Protein AF-A0A496B726-F1 (afdb_monomer_lite)

Structure (mmCIF, N/CA/C/O backbone):
data_AF-A0A496B726-F1
#
_entry.id   AF-A0A496B726-F1
#
loop_
_atom_site.group_PDB
_atom_site.id
_atom_site.type_symbol
_atom_site.label_atom_id
_atom_site.label_alt_id
_atom_site.label_comp_id
_atom_site.label_asym_id
_atom_site.label_entity_id
_atom_site.label_seq_id
_atom_site.pdbx_PDB_ins_code
_atom_site.Cartn_x
_atom_site.Cartn_y
_atom_site.Cartn_z
_atom_site.occupancy
_atom_site.B_iso_or_equiv
_atom_site.auth_seq_id
_atom_site.auth_comp_id
_atom_site.auth_asym_id
_atom_site.auth_atom_id
_atom_site.pdbx_PDB_model_num
ATOM 1 N N . MET A 1 1 ? -41.152 -26.252 -18.540 1.00 39.50 1 MET A N 1
ATOM 2 C CA . MET A 1 1 ? -40.803 -25.001 -17.840 1.00 39.50 1 MET A CA 1
ATOM 3 C C . MET A 1 1 ? -39.319 -25.062 -17.548 1.00 39.50 1 MET A C 1
ATOM 5 O O . MET A 1 1 ? -38.924 -25.856 -16.706 1.00 39.50 1 MET A O 1
ATOM 9 N N . SER A 1 2 ? -38.512 -24.316 -18.298 1.00 40.44 2 SER A N 1
ATOM 10 C CA . SER A 1 2 ? -37.073 -24.207 -18.060 1.00 40.44 2 SER A CA 1
ATOM 11 C C . SER A 1 2 ? -36.832 -22.844 -17.434 1.00 40.44 2 SER A C 1
ATOM 13 O O . SER A 1 2 ? -37.126 -21.825 -18.050 1.00 40.44 2 SER A O 1
ATOM 15 N N . ILE A 1 3 ? -36.385 -22.838 -16.185 1.00 49.00 3 ILE A N 1
ATOM 16 C CA . ILE A 1 3 ? -35.916 -21.632 -15.508 1.00 49.00 3 ILE A CA 1
ATOM 17 C C . ILE A 1 3 ? -34.443 -21.510 -15.888 1.00 49.00 3 ILE A C 1
ATOM 19 O O . ILE A 1 3 ? -33.587 -22.166 -15.298 1.00 49.00 3 ILE A O 1
ATOM 23 N N . GLU A 1 4 ? -34.154 -20.751 -16.943 1.00 46.53 4 GLU A N 1
ATOM 24 C CA . GLU A 1 4 ? -32.785 -20.332 -17.228 1.00 46.53 4 GLU A CA 1
ATOM 25 C C . GLU A 1 4 ? -32.390 -19.299 -16.177 1.00 46.53 4 GLU A C 1
ATOM 27 O O . GLU A 1 4 ? -32.883 -18.173 -16.139 1.00 46.53 4 GLU A O 1
ATOM 32 N N . ASN A 1 5 ? -31.520 -19.730 -15.271 1.00 43.56 5 ASN A N 1
ATOM 33 C CA . ASN A 1 5 ? -30.925 -18.890 -14.251 1.00 43.56 5 ASN A CA 1
ATOM 34 C C . ASN A 1 5 ? -29.882 -17.990 -14.933 1.00 43.56 5 ASN A C 1
ATOM 36 O O . ASN A 1 5 ? -28.703 -18.333 -15.026 1.00 43.56 5 ASN A O 1
ATOM 40 N N . SER A 1 6 ? -30.320 -16.845 -15.455 1.00 48.50 6 SER A N 1
ATOM 41 C CA . SER A 1 6 ? -29.441 -15.813 -16.005 1.00 48.50 6 SER A CA 1
ATOM 42 C C . SER A 1 6 ? -28.729 -15.066 -14.874 1.00 48.50 6 SER A C 1
ATOM 44 O O . SER A 1 6 ? -29.044 -13.918 -14.567 1.00 48.50 6 SER A O 1
ATOM 46 N N . PHE A 1 7 ? -27.726 -15.695 -14.260 1.00 47.94 7 PHE A N 1
ATOM 47 C CA . PHE A 1 7 ? -26.665 -14.927 -13.618 1.00 47.94 7 PHE A CA 1
ATOM 48 C C . PHE A 1 7 ? -25.832 -14.292 -14.731 1.00 47.94 7 PHE A C 1
ATOM 50 O O . PHE A 1 7 ? -24.827 -14.842 -15.175 1.00 47.94 7 PHE A O 1
ATOM 57 N N . SER A 1 8 ? -26.282 -13.129 -15.206 1.00 44.31 8 SER A N 1
ATOM 58 C CA . SER A 1 8 ? -25.433 -12.194 -15.937 1.00 44.31 8 SER A CA 1
ATOM 59 C C . SER A 1 8 ? -24.267 -11.827 -15.027 1.00 44.31 8 SER A C 1
ATOM 61 O O . SER A 1 8 ? -24.355 -10.900 -14.222 1.00 44.31 8 SER A O 1
ATOM 63 N N . THR A 1 9 ? -23.161 -12.559 -15.142 1.00 49.53 9 THR A N 1
ATOM 64 C CA . THR A 1 9 ? -21.860 -12.099 -14.672 1.00 49.53 9 THR A CA 1
ATOM 65 C C . THR A 1 9 ? -21.523 -10.872 -15.504 1.00 49.53 9 THR A C 1
ATOM 67 O O . THR A 1 9 ? -21.026 -10.981 -16.625 1.00 49.53 9 THR A O 1
ATOM 70 N N . ARG A 1 10 ? -21.874 -9.694 -14.988 1.00 46.78 10 ARG A N 1
ATOM 71 C CA . ARG A 1 10 ? -21.473 -8.406 -15.542 1.00 46.78 10 ARG A CA 1
ATOM 72 C C . ARG A 1 10 ? -19.946 -8.378 -15.517 1.00 46.78 10 ARG A C 1
ATOM 74 O O . ARG A 1 10 ? -19.347 -8.108 -14.483 1.00 46.78 10 ARG A O 1
ATOM 81 N N . SER A 1 11 ? -19.313 -8.740 -16.630 1.00 49.56 11 SER A N 1
ATOM 82 C CA . SER A 1 11 ? -17.870 -8.604 -16.795 1.00 49.56 11 SER A CA 1
ATOM 83 C C . SER A 1 11 ? -17.508 -7.138 -16.543 1.00 49.56 11 SER A C 1
ATOM 85 O O . SER A 1 11 ? -18.135 -6.270 -17.156 1.00 49.56 11 SER A O 1
ATOM 87 N N . PRO A 1 12 ? -16.523 -6.807 -15.691 1.00 55.16 12 PRO A N 1
ATOM 88 C CA . PRO A 1 12 ? -15.958 -5.471 -15.712 1.00 55.16 12 PRO A CA 1
ATOM 89 C C . PRO A 1 12 ? -15.151 -5.344 -17.012 1.00 55.16 12 PRO A C 1
ATOM 91 O O . PRO A 1 12 ? -13.956 -5.621 -17.064 1.00 55.16 12 PRO A O 1
ATOM 94 N N . THR A 1 13 ? -15.828 -4.972 -18.099 1.00 57.50 13 THR A N 1
ATOM 95 C CA . THR A 1 13 ? -15.248 -4.611 -19.400 1.00 57.50 13 THR A CA 1
ATOM 96 C C . THR A 1 13 ? -14.545 -3.258 -19.301 1.00 57.50 13 THR A C 1
ATOM 98 O O . THR A 1 13 ? -14.933 -2.293 -19.952 1.00 57.50 13 THR A O 1
ATOM 101 N N . SER A 1 14 ? -13.525 -3.161 -18.452 1.00 74.38 14 SER A N 1
ATOM 102 C CA . SER A 1 14 ? -12.567 -2.057 -18.491 1.00 74.38 14 SER A CA 1
ATOM 103 C C . SER A 1 14 ? -11.262 -2.566 -19.084 1.00 74.38 14 SER A C 1
ATOM 105 O O . SER A 1 14 ? -10.853 -3.688 -18.804 1.00 74.38 14 SER A O 1
ATOM 107 N N . ALA A 1 15 ? -10.602 -1.764 -19.917 1.00 89.06 15 ALA A N 1
ATOM 108 C CA . ALA A 1 15 ? -9.296 -2.133 -20.453 1.00 89.06 15 ALA A CA 1
ATOM 109 C C . ALA A 1 15 ? -8.256 -2.268 -19.316 1.00 89.06 15 ALA A C 1
ATOM 111 O O . ALA A 1 15 ? -8.356 -1.533 -18.323 1.00 89.06 15 ALA A O 1
A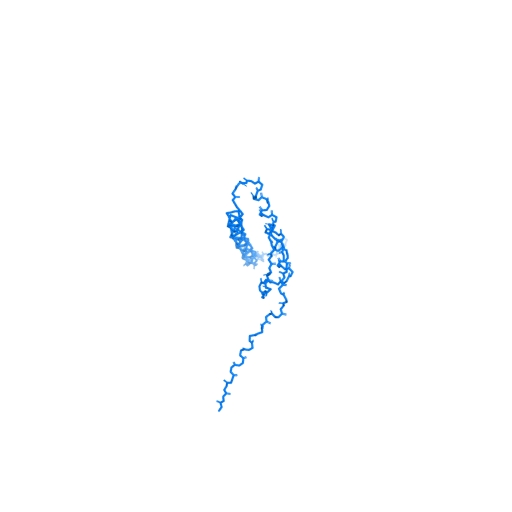TOM 112 N N . PRO A 1 16 ? -7.254 -3.160 -19.453 1.00 93.69 16 PRO A N 1
ATOM 113 C CA . PRO A 1 16 ? -6.138 -3.235 -18.519 1.00 93.69 16 PRO A CA 1
ATOM 114 C C . PRO A 1 16 ? -5.415 -1.894 -18.403 1.00 93.69 16 PRO A C 1
ATOM 116 O O . PRO A 1 16 ? -5.213 -1.181 -19.390 1.00 93.69 16 PRO A O 1
ATOM 119 N N . ILE A 1 17 ? -4.975 -1.573 -17.193 1.00 95.81 17 ILE A N 1
ATOM 120 C CA . ILE A 1 17 ? -4.267 -0.337 -16.891 1.00 95.81 17 ILE A CA 1
ATOM 121 C C . ILE A 1 17 ? -2.784 -0.618 -16.834 1.00 95.81 17 ILE A C 1
ATOM 123 O O . ILE A 1 17 ? -2.309 -1.452 -16.067 1.00 95.81 17 ILE A O 1
ATOM 127 N N . LYS A 1 18 ? -2.059 0.133 -17.653 1.00 97.19 18 LYS A N 1
ATOM 128 C CA . LYS A 1 18 ? -0.609 0.135 -17.683 1.00 97.19 18 LYS A CA 1
ATOM 129 C C . LYS A 1 18 ? -0.052 1.013 -16.569 1.00 97.19 18 LYS A C 1
ATOM 131 O O . LYS A 1 18 ? -0.400 2.197 -16.495 1.00 97.19 18 LYS A O 1
ATOM 136 N N . VAL A 1 19 ? 0.820 0.432 -15.753 1.00 97.38 19 VAL A N 1
ATOM 137 C CA . VAL A 1 19 ? 1.553 1.112 -14.680 1.00 97.38 19 VAL A CA 1
ATOM 138 C C . VAL A 1 19 ? 3.011 0.667 -14.677 1.00 97.38 19 VAL A C 1
ATOM 140 O O . VAL A 1 19 ? 3.317 -0.472 -15.032 1.00 97.38 19 VAL A O 1
ATOM 143 N N . ASP A 1 20 ? 3.901 1.561 -14.263 1.00 96.81 20 ASP A N 1
ATOM 144 C CA . ASP A 1 20 ? 5.311 1.260 -14.045 1.00 96.81 20 ASP A CA 1
ATOM 145 C C . ASP A 1 20 ? 5.575 1.289 -12.536 1.00 96.81 20 ASP A C 1
ATOM 147 O O . ASP A 1 20 ? 5.260 2.269 -11.863 1.00 96.81 20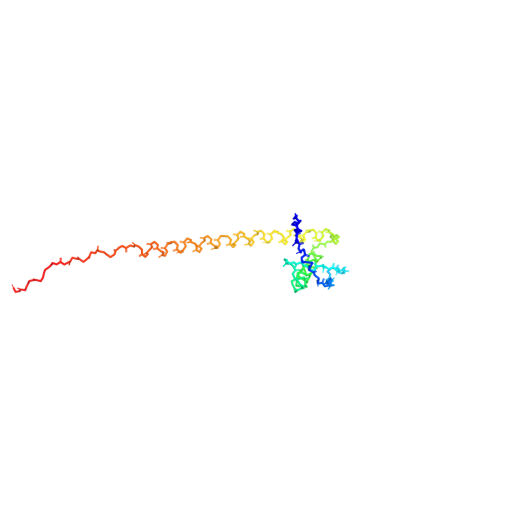 ASP A O 1
ATOM 151 N N . ILE A 1 21 ? 6.104 0.189 -12.003 1.00 97.19 21 ILE A N 1
ATOM 152 C CA . ILE A 1 21 ? 6.414 0.005 -10.585 1.00 97.19 21 ILE A CA 1
ATOM 153 C C . ILE A 1 21 ? 7.821 -0.586 -10.493 1.00 97.19 21 ILE A C 1
ATOM 155 O O . ILE A 1 21 ? 8.106 -1.666 -11.015 1.00 97.19 21 ILE A O 1
ATOM 159 N N . PHE A 1 22 ? 8.720 0.126 -9.830 1.00 96.25 22 PHE A N 1
ATOM 160 C CA . PHE A 1 22 ? 10.079 -0.287 -9.497 1.00 96.25 22 PHE A CA 1
ATOM 161 C C . PHE A 1 22 ? 10.894 -0.779 -10.708 1.00 96.25 22 PHE A C 1
ATOM 163 O O . PHE A 1 22 ? 11.514 -1.854 -10.725 1.00 96.25 22 PHE A O 1
ATOM 170 N N . HIS A 1 23 ? 10.873 0.050 -11.757 1.00 92.19 23 HIS A N 1
ATOM 171 C CA . HIS A 1 23 ? 11.487 -0.194 -13.069 1.00 92.19 23 HIS A CA 1
ATOM 172 C C . HIS A 1 23 ? 10.917 -1.400 -13.832 1.00 92.19 23 HIS A C 1
ATOM 174 O O . HIS A 1 23 ? 11.576 -1.919 -14.733 1.00 92.19 23 HIS A O 1
ATOM 180 N N . SER A 1 24 ? 9.724 -1.863 -13.464 1.00 95.25 24 SER A N 1
ATOM 181 C CA . SER A 1 24 ? 9.021 -2.959 -14.129 1.00 95.25 24 SER A CA 1
ATOM 182 C C . SER A 1 24 ? 7.630 -2.500 -14.540 1.00 95.25 24 SER A C 1
ATOM 184 O O . SER A 1 24 ? 6.991 -1.718 -13.843 1.00 95.25 24 SER A O 1
ATOM 186 N N . GLN A 1 25 ? 7.162 -2.978 -15.683 1.00 97.56 25 GLN A N 1
ATOM 187 C CA . GLN A 1 25 ? 5.882 -2.576 -16.244 1.00 97.56 25 GLN A CA 1
ATOM 188 C C . GLN A 1 25 ? 4.835 -3.658 -16.024 1.00 97.56 25 GLN A C 1
ATOM 190 O O . GLN A 1 25 ? 5.094 -4.834 -16.287 1.00 97.56 25 GLN A O 1
ATOM 195 N N . TYR A 1 26 ? 3.645 -3.250 -15.598 1.00 96.75 26 TYR A N 1
ATOM 196 C CA . TYR A 1 26 ? 2.534 -4.145 -15.302 1.00 96.75 26 TYR A CA 1
ATOM 197 C C . TYR A 1 26 ? 1.263 -3.704 -16.026 1.00 96.75 26 TYR A C 1
ATOM 199 O O . TYR A 1 26 ? 1.035 -2.518 -16.273 1.00 96.75 26 TYR A O 1
ATOM 207 N N . LEU A 1 27 ? 0.425 -4.689 -16.350 1.00 97.19 27 LEU A N 1
ATOM 208 C CA . LEU A 1 27 ? -0.938 -4.497 -16.830 1.00 97.19 27 LEU A CA 1
ATOM 209 C C . LEU A 1 27 ? -1.889 -5.046 -15.768 1.00 97.19 27 LEU A C 1
ATOM 211 O O . LEU A 1 27 ? -1.896 -6.249 -15.512 1.00 97.19 27 LEU A O 1
ATOM 215 N N . ILE A 1 28 ? -2.665 -4.166 -15.141 1.00 95.81 28 ILE A N 1
ATOM 216 C CA . ILE A 1 28 ? -3.576 -4.516 -14.047 1.00 95.81 28 ILE A CA 1
ATOM 217 C C . ILE A 1 28 ? -5.013 -4.385 -14.538 1.00 95.81 28 ILE A C 1
ATOM 219 O O . ILE A 1 28 ? -5.410 -3.340 -15.051 1.00 95.81 28 ILE A O 1
ATOM 223 N N . GLN A 1 29 ? -5.793 -5.452 -14.381 1.00 95.69 29 GLN A N 1
ATOM 224 C CA . GLN A 1 29 ? -7.211 -5.458 -14.718 1.00 95.69 29 GLN A CA 1
ATOM 225 C C . GLN A 1 29 ? -8.015 -4.796 -13.585 1.00 95.69 29 GLN A C 1
ATOM 227 O O . GLN A 1 29 ? -7.939 -5.278 -12.453 1.00 95.69 29 GLN A O 1
ATOM 232 N N . PRO A 1 30 ? -8.796 -3.733 -13.856 1.00 95.38 30 PRO A N 1
ATOM 233 C CA . PRO A 1 30 ? -9.673 -3.144 -12.849 1.00 95.38 30 PRO A CA 1
ATOM 234 C C . PRO A 1 30 ? -10.713 -4.136 -12.337 1.00 95.38 30 PRO A C 1
ATOM 236 O O . PRO A 1 30 ? -11.243 -4.949 -13.100 1.00 95.38 30 PRO A O 1
ATOM 239 N N . THR A 1 31 ? -11.030 -4.033 -11.050 1.00 93.75 31 THR A N 1
ATOM 240 C CA . THR A 1 31 ? -12.092 -4.809 -10.396 1.00 93.75 31 THR A CA 1
ATOM 241 C C . THR A 1 31 ? -13.075 -3.866 -9.708 1.00 93.75 31 THR A C 1
ATOM 243 O O . THR A 1 31 ? -12.804 -2.675 -9.582 1.00 93.75 31 THR A O 1
ATOM 246 N N . GLU A 1 32 ? -14.211 -4.384 -9.243 1.00 91.44 32 GLU A N 1
ATOM 247 C CA . GLU A 1 32 ? -15.190 -3.586 -8.489 1.00 91.44 32 GLU A CA 1
ATOM 248 C C . GLU A 1 32 ? -14.584 -2.936 -7.234 1.00 91.44 32 GLU A C 1
ATOM 250 O O . GLU A 1 32 ? -14.924 -1.807 -6.899 1.00 91.44 32 GLU A O 1
ATOM 255 N N . HIS A 1 33 ? -13.644 -3.619 -6.577 1.00 91.75 33 HIS A N 1
ATOM 256 C CA . HIS A 1 33 ? -12.972 -3.134 -5.367 1.00 91.75 33 HIS A CA 1
ATOM 257 C C . HIS A 1 33 ? -11.624 -2.461 -5.644 1.00 91.75 33 HIS A C 1
ATOM 259 O O . HIS A 1 33 ? -10.911 -2.109 -4.709 1.00 91.75 33 HIS A O 1
ATOM 265 N N . LEU A 1 34 ? -11.246 -2.337 -6.917 1.00 92.94 34 LEU A N 1
ATOM 266 C CA . LEU A 1 34 ? -10.006 -1.704 -7.340 1.00 92.94 34 LEU A CA 1
ATOM 267 C C . LEU A 1 34 ? -10.233 -1.041 -8.711 1.00 92.94 34 LEU A C 1
ATOM 269 O O . LEU A 1 34 ? -9.866 -1.617 -9.747 1.00 92.94 34 LEU A O 1
ATOM 273 N N . PRO A 1 35 ? -10.923 0.116 -8.734 1.00 93.38 35 PRO A N 1
ATOM 274 C CA . PRO A 1 35 ? -11.226 0.852 -9.950 1.00 93.38 35 PRO A CA 1
ATOM 275 C C . PRO A 1 35 ? -9.969 1.467 -10.571 1.00 93.38 35 PRO A C 1
ATOM 277 O O . PRO A 1 35 ? -8.867 1.455 -10.025 1.00 93.38 35 PRO A O 1
ATOM 280 N N . ALA A 1 36 ? -10.147 2.008 -11.772 1.00 91.19 36 ALA A N 1
ATOM 281 C CA . ALA A 1 36 ? -9.043 2.474 -12.593 1.00 91.19 36 ALA A CA 1
ATOM 282 C C . ALA A 1 36 ? -8.220 3.616 -11.981 1.00 91.19 36 ALA A C 1
ATOM 284 O O . ALA A 1 36 ? -7.005 3.683 -12.178 1.00 91.19 36 ALA A O 1
ATOM 285 N N . GLU A 1 37 ? -8.900 4.517 -11.281 1.00 89.88 37 GLU A N 1
ATOM 286 C CA . GLU A 1 37 ? -8.300 5.649 -10.579 1.00 89.88 37 GLU A CA 1
ATOM 287 C C . GLU A 1 37 ? -7.39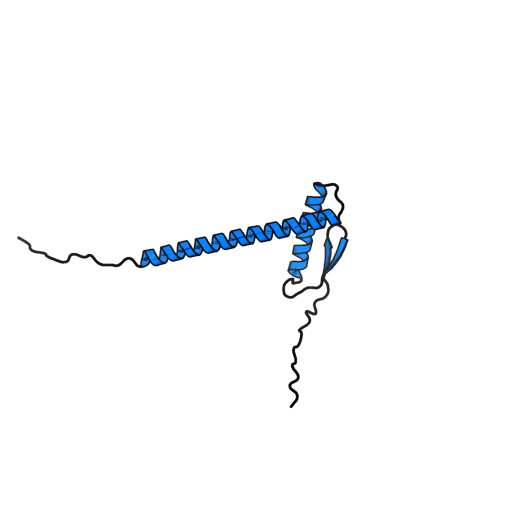8 5.171 -9.435 1.00 89.88 37 GLU A C 1
ATOM 289 O O . GLU A 1 37 ? -6.203 5.480 -9.431 1.00 89.88 37 GLU A O 1
ATOM 294 N N . ASP A 1 38 ? -7.922 4.284 -8.589 1.00 95.44 38 ASP A N 1
ATOM 295 C CA . ASP A 1 38 ? -7.206 3.714 -7.449 1.00 95.44 38 ASP A CA 1
ATOM 296 C C . ASP A 1 38 ? -5.977 2.907 -7.882 1.00 95.44 38 ASP A C 1
ATOM 298 O O . ASP A 1 38 ? -4.937 2.960 -7.231 1.00 95.44 38 ASP A O 1
ATOM 302 N N . ILE A 1 39 ? -6.034 2.196 -9.017 1.00 96.50 39 ILE A N 1
ATOM 303 C CA . ILE A 1 39 ? -4.879 1.430 -9.525 1.00 96.50 39 ILE A CA 1
ATOM 304 C C . ILE A 1 39 ? -3.659 2.324 -9.739 1.00 96.50 39 ILE A C 1
ATOM 306 O O . ILE A 1 39 ? -2.540 1.927 -9.408 1.00 96.50 39 ILE A O 1
ATOM 310 N N . ARG A 1 40 ? -3.844 3.513 -10.322 1.00 95.38 40 ARG A N 1
ATOM 311 C CA . ARG A 1 40 ? -2.718 4.411 -10.617 1.00 95.38 40 ARG A CA 1
ATOM 312 C C . ARG A 1 40 ? -2.136 4.996 -9.341 1.00 95.38 40 ARG A C 1
ATOM 314 O O . ARG A 1 40 ? -0.915 5.060 -9.212 1.00 95.38 40 ARG A O 1
ATOM 321 N N . GLU A 1 41 ? -3.001 5.389 -8.414 1.00 96.38 41 GLU A N 1
ATOM 322 C CA . GLU A 1 41 ? -2.587 5.921 -7.119 1.00 96.38 41 GLU A CA 1
ATOM 323 C C . GLU A 1 41 ? -1.840 4.864 -6.298 1.00 96.38 41 GLU A C 1
ATOM 325 O O . GLU A 1 41 ? -0.721 5.111 -5.843 1.00 96.38 41 GLU A O 1
ATOM 330 N N . LEU A 1 42 ? -2.390 3.651 -6.193 1.00 96.62 42 LEU A N 1
ATOM 331 C CA . LEU A 1 42 ? -1.746 2.549 -5.482 1.00 96.62 42 LEU A CA 1
ATOM 332 C C . LEU A 1 42 ? -0.426 2.135 -6.135 1.00 96.62 42 LEU A C 1
ATOM 334 O O . LEU A 1 42 ? 0.535 1.855 -5.423 1.00 96.62 42 LEU A O 1
ATOM 338 N N . ALA A 1 43 ? -0.337 2.131 -7.468 1.00 97.25 43 ALA A N 1
ATOM 339 C CA . ALA A 1 43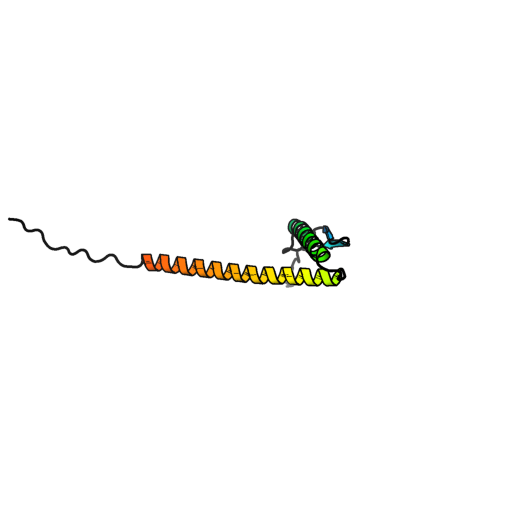 ? 0.918 1.853 -8.161 1.00 97.25 43 ALA A CA 1
ATOM 340 C C . ALA A 1 43 ? 2.001 2.887 -7.817 1.00 97.25 43 ALA A C 1
ATOM 342 O O . ALA A 1 43 ? 3.122 2.501 -7.491 1.00 97.25 43 ALA A O 1
ATOM 343 N N . ALA A 1 44 ? 1.661 4.181 -7.823 1.00 96.94 44 ALA A N 1
ATOM 344 C CA . ALA A 1 44 ? 2.584 5.249 -7.439 1.00 96.94 44 ALA A CA 1
ATOM 345 C C . ALA A 1 44 ? 2.996 5.152 -5.960 1.00 96.94 44 ALA A C 1
ATOM 347 O O . ALA A 1 44 ? 4.169 5.326 -5.623 1.00 96.94 44 ALA A O 1
ATOM 348 N N . TYR A 1 45 ? 2.051 4.822 -5.076 1.00 97.56 45 TYR A N 1
ATOM 349 C CA . TYR A 1 45 ? 2.329 4.596 -3.660 1.00 97.56 45 TYR A CA 1
ATOM 350 C C . TYR A 1 45 ? 3.297 3.422 -3.452 1.00 97.56 45 TYR A C 1
ATOM 352 O O . TYR A 1 45 ? 4.318 3.570 -2.775 1.00 97.56 45 TYR A O 1
ATOM 360 N N . VAL A 1 46 ? 3.019 2.268 -4.066 1.00 97.75 46 VAL A N 1
ATOM 361 C CA . VAL A 1 46 ? 3.877 1.078 -3.981 1.00 97.75 46 VAL A CA 1
ATOM 362 C C . VAL A 1 46 ? 5.260 1.368 -4.564 1.00 97.75 46 VAL A C 1
ATOM 364 O O . VAL A 1 46 ? 6.259 1.041 -3.923 1.00 97.75 46 VAL A O 1
ATOM 367 N N . ASP A 1 47 ? 5.345 2.033 -5.717 1.00 98.00 47 ASP A N 1
ATOM 368 C CA . ASP A 1 47 ? 6.616 2.430 -6.330 1.00 98.00 47 ASP A CA 1
ATOM 369 C C . ASP A 1 47 ? 7.468 3.293 -5.387 1.00 98.00 47 ASP A C 1
ATOM 371 O O . ASP A 1 47 ? 8.644 2.993 -5.157 1.00 98.00 47 ASP A O 1
ATOM 375 N N . GLY A 1 48 ? 6.863 4.308 -4.764 1.00 97.69 48 GLY A N 1
ATOM 376 C CA . GLY A 1 48 ? 7.542 5.164 -3.794 1.00 97.69 48 GLY A CA 1
ATOM 377 C C . GLY A 1 48 ? 8.066 4.384 -2.586 1.00 97.69 48 GLY A C 1
ATOM 378 O O . GLY A 1 48 ? 9.201 4.598 -2.154 1.00 97.69 48 GLY A O 1
ATOM 379 N N . ARG A 1 49 ? 7.282 3.430 -2.068 1.00 97.88 49 ARG A N 1
ATOM 380 C CA . ARG A 1 49 ? 7.677 2.579 -0.930 1.00 97.88 49 ARG A CA 1
ATOM 381 C C . ARG A 1 49 ? 8.819 1.629 -1.291 1.00 97.88 49 ARG A C 1
ATOM 383 O O . ARG A 1 49 ? 9.735 1.451 -0.486 1.00 97.88 49 ARG A O 1
ATOM 390 N N . LEU A 1 50 ? 8.806 1.059 -2.496 1.00 97.62 50 LEU A N 1
ATOM 391 C CA . LEU A 1 50 ? 9.884 0.198 -2.993 1.00 97.62 50 LEU A CA 1
ATOM 392 C C . LEU A 1 50 ? 11.184 0.986 -3.182 1.00 97.62 50 LEU A C 1
ATOM 394 O O . LEU A 1 50 ? 12.228 0.541 -2.707 1.00 97.62 50 LEU A O 1
ATOM 398 N N . HIS A 1 51 ? 11.124 2.181 -3.777 1.00 97.12 51 HIS A N 1
ATOM 399 C CA . HIS A 1 51 ? 12.282 3.076 -3.892 1.00 97.12 51 HIS A CA 1
ATOM 400 C C . HIS A 1 51 ? 12.803 3.538 -2.527 1.00 97.12 51 HIS A C 1
ATOM 402 O O . HIS A 1 51 ? 14.009 3.651 -2.311 1.00 97.12 51 HIS A O 1
ATOM 408 N N . GLU A 1 52 ? 11.917 3.819 -1.572 1.00 96.25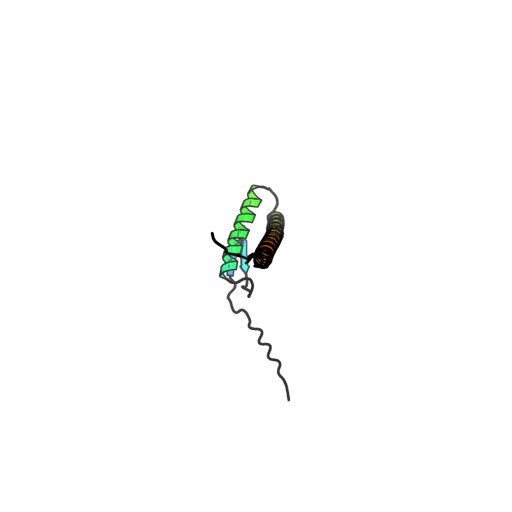 52 GLU A N 1
ATOM 409 C CA . GLU A 1 52 ? 12.329 4.182 -0.220 1.00 96.25 52 GLU A CA 1
ATOM 410 C C . GLU A 1 52 ? 13.071 3.029 0.466 1.00 96.25 52 GLU A C 1
ATOM 412 O O . GLU A 1 52 ? 14.112 3.252 1.090 1.00 96.25 52 GLU A O 1
ATOM 417 N N . MET A 1 53 ? 12.551 1.807 0.334 1.00 96.12 53 MET A N 1
ATOM 418 C CA . MET A 1 53 ? 13.152 0.604 0.900 1.00 96.12 53 MET A CA 1
ATOM 419 C C . MET A 1 53 ? 14.484 0.268 0.230 1.00 96.12 53 MET A C 1
ATOM 421 O O . MET A 1 53 ? 15.451 -0.037 0.926 1.00 96.12 53 MET A O 1
ATOM 425 N N . SER A 1 54 ? 14.578 0.385 -1.095 1.00 96.00 54 SER A N 1
ATOM 426 C CA . SER A 1 54 ? 15.804 0.071 -1.838 1.00 96.00 54 SER A CA 1
ATOM 427 C C . SER A 1 54 ? 16.979 0.976 -1.468 1.00 96.00 54 SER A C 1
ATOM 429 O O . SER A 1 54 ? 18.128 0.559 -1.554 1.00 96.00 54 SER A O 1
ATOM 431 N N . ARG A 1 55 ? 16.721 2.198 -0.985 1.00 95.50 55 ARG A N 1
ATOM 432 C CA . ARG A 1 55 ? 17.769 3.081 -0.441 1.00 95.50 55 ARG A CA 1
ATOM 433 C C . ARG A 1 55 ? 18.311 2.623 0.915 1.00 95.50 55 ARG A C 1
ATOM 435 O O . ARG A 1 55 ? 19.371 3.084 1.324 1.00 95.50 55 ARG A O 1
ATOM 442 N N . LYS A 1 56 ? 17.583 1.761 1.632 1.00 94.50 56 LYS A N 1
ATOM 443 C CA . LYS A 1 56 ? 17.908 1.309 2.997 1.00 94.50 56 LYS A CA 1
ATOM 444 C C . LYS A 1 56 ? 18.546 -0.081 3.033 1.00 94.50 56 LYS A C 1
ATOM 446 O O . LYS A 1 56 ? 19.026 -0.493 4.086 1.00 94.50 56 LYS A O 1
ATOM 451 N N . THR A 1 57 ? 18.534 -0.828 1.930 1.00 91.62 57 THR A N 1
ATOM 452 C CA . THR A 1 57 ? 19.030 -2.208 1.894 1.00 91.62 57 THR A CA 1
ATOM 453 C C . THR A 1 57 ? 19.595 -2.582 0.527 1.00 91.62 57 THR A C 1
ATOM 455 O O . THR A 1 57 ? 19.135 -2.089 -0.495 1.00 91.62 57 THR A O 1
ATOM 458 N N . SER A 1 58 ? 20.570 -3.490 0.504 1.00 92.12 58 SER A N 1
ATOM 459 C CA . SER A 1 58 ? 21.148 -4.066 -0.717 1.00 92.12 58 SER A CA 1
ATOM 460 C C . SER A 1 58 ? 20.491 -5.391 -1.131 1.00 92.12 58 SER A C 1
ATOM 462 O O . SER A 1 58 ? 21.090 -6.160 -1.881 1.00 92.12 58 SER A O 1
ATOM 464 N N . ARG A 1 59 ? 19.311 -5.708 -0.584 1.00 92.38 59 ARG A N 1
ATOM 465 C CA . ARG A 1 59 ? 18.531 -6.895 -0.964 1.00 92.38 59 ARG A CA 1
ATOM 466 C C . ARG A 1 59 ? 18.054 -6.797 -2.409 1.00 92.38 59 ARG A C 1
ATOM 468 O O . ARG A 1 59 ? 17.974 -5.709 -2.981 1.00 92.38 59 ARG A O 1
ATOM 475 N N . ASP A 1 60 ? 17.729 -7.942 -2.996 1.00 95.00 60 ASP A N 1
ATOM 476 C CA . ASP A 1 60 ? 17.166 -7.976 -4.337 1.00 95.00 60 ASP A CA 1
ATOM 477 C C . ASP A 1 60 ? 15.734 -7.409 -4.379 1.00 95.00 60 ASP A C 1
ATOM 479 O O . ASP A 1 60 ? 15.084 -7.148 -3.361 1.00 95.00 60 ASP A O 1
ATOM 483 N N . LYS A 1 61 ? 15.241 -7.198 -5.603 1.00 93.44 61 LYS A N 1
ATOM 484 C CA . LYS A 1 61 ? 13.946 -6.557 -5.847 1.00 93.44 61 LYS A CA 1
ATOM 485 C C . LYS A 1 61 ? 12.764 -7.337 -5.265 1.00 93.44 61 LYS A C 1
ATOM 487 O O . LYS A 1 61 ? 11.784 -6.713 -4.863 1.00 93.44 61 LYS A O 1
ATOM 492 N N . PHE A 1 62 ? 12.829 -8.667 -5.249 1.00 95.06 62 PHE A N 1
ATOM 493 C CA . PHE A 1 62 ? 11.735 -9.514 -4.781 1.00 95.06 62 PHE A CA 1
ATOM 494 C C . PHE A 1 62 ? 11.641 -9.481 -3.255 1.00 95.06 62 PHE A C 1
ATOM 496 O O . PHE A 1 62 ? 10.560 -9.249 -2.711 1.00 95.06 62 PHE A O 1
ATOM 503 N N . ASP A 1 63 ? 12.780 -9.584 -2.575 1.00 96.69 63 ASP A N 1
ATOM 504 C CA . ASP A 1 63 ? 12.878 -9.405 -1.125 1.00 96.69 63 ASP A CA 1
ATOM 505 C C . ASP A 1 63 ? 12.343 -8.037 -0.677 1.00 96.69 63 ASP A C 1
ATOM 507 O O . ASP A 1 63 ? 11.559 -7.937 0.272 1.00 96.69 63 ASP A O 1
ATOM 511 N N . ILE A 1 64 ? 12.728 -6.972 -1.390 1.00 96.81 64 ILE A N 1
ATOM 512 C CA . ILE A 1 64 ? 12.229 -5.614 -1.142 1.00 96.81 64 ILE A CA 1
ATOM 513 C C . ILE A 1 64 ? 10.702 -5.558 -1.303 1.00 96.81 64 ILE A C 1
ATOM 515 O O . ILE A 1 64 ? 10.022 -4.979 -0.453 1.00 96.81 64 ILE A O 1
ATOM 519 N N . ALA A 1 65 ? 10.155 -6.183 -2.350 1.00 96.81 65 ALA A N 1
ATOM 520 C CA . ALA A 1 65 ? 8.715 -6.215 -2.593 1.00 96.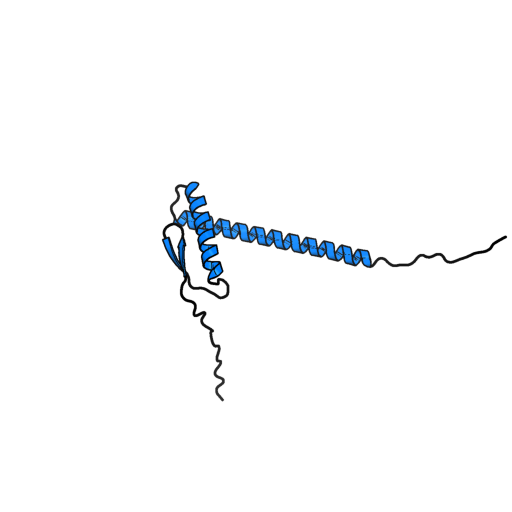81 65 ALA A CA 1
ATOM 521 C C . ALA A 1 65 ? 7.942 -6.941 -1.487 1.00 96.81 65 ALA A C 1
ATOM 523 O O . ALA A 1 65 ? 6.932 -6.417 -1.011 1.00 96.81 65 ALA A O 1
ATOM 524 N N . ILE A 1 66 ? 8.444 -8.087 -1.015 1.00 97.50 66 ILE A N 1
ATOM 525 C CA . ILE A 1 66 ? 7.852 -8.809 0.121 1.00 97.50 66 ILE A CA 1
ATOM 526 C C . ILE A 1 66 ? 7.870 -7.935 1.376 1.00 97.50 66 ILE A C 1
ATOM 528 O O . ILE A 1 66 ? 6.849 -7.806 2.053 1.00 97.50 66 ILE A O 1
ATOM 532 N N . MET A 1 67 ? 9.004 -7.303 1.689 1.00 97.38 67 MET A N 1
ATOM 533 C CA . MET A 1 67 ? 9.111 -6.447 2.872 1.00 97.38 67 MET A CA 1
ATOM 534 C C . MET A 1 67 ? 8.137 -5.267 2.820 1.00 97.38 67 MET A C 1
ATOM 536 O O . MET A 1 67 ? 7.479 -4.973 3.819 1.00 97.38 67 MET A O 1
ATOM 540 N N . VAL A 1 68 ? 8.018 -4.602 1.671 1.00 98.00 68 VAL A N 1
ATOM 541 C CA . VAL A 1 68 ? 7.079 -3.488 1.497 1.00 98.00 68 VAL A CA 1
ATOM 542 C C . VAL A 1 68 ? 5.632 -3.962 1.618 1.00 98.00 68 VAL A C 1
ATOM 544 O O . VAL A 1 68 ? 4.856 -3.320 2.324 1.00 98.00 68 VAL A O 1
ATOM 547 N N . ALA A 1 69 ? 5.277 -5.102 1.021 1.00 98.12 69 ALA A N 1
ATOM 548 C CA . ALA A 1 69 ? 3.941 -5.679 1.155 1.00 98.12 69 ALA A CA 1
ATOM 549 C C . ALA A 1 69 ? 3.590 -5.973 2.625 1.00 98.12 69 ALA A C 1
ATOM 551 O O . ALA A 1 69 ? 2.516 -5.592 3.093 1.00 98.12 69 ALA A O 1
ATOM 552 N N . LEU A 1 70 ? 4.517 -6.572 3.382 1.00 98.19 70 LEU A N 1
ATOM 553 C CA . LEU A 1 70 ? 4.333 -6.836 4.813 1.00 98.19 70 LEU A CA 1
ATOM 554 C C . LEU A 1 70 ? 4.181 -5.546 5.626 1.00 98.19 70 LEU A C 1
ATOM 556 O O . LEU A 1 70 ? 3.342 -5.485 6.521 1.00 98.19 70 LEU A O 1
ATOM 560 N N . GLN A 1 71 ? 4.952 -4.503 5.312 1.00 97.62 71 GLN A N 1
ATOM 561 C CA . GLN A 1 71 ? 4.828 -3.209 5.985 1.00 97.62 71 GLN A CA 1
ATOM 562 C C . GLN A 1 71 ? 3.482 -2.534 5.713 1.00 97.62 71 GLN A C 1
ATOM 564 O O . GLN A 1 71 ? 2.891 -1.978 6.635 1.00 97.62 71 GLN A O 1
ATOM 569 N N . ILE A 1 72 ? 2.987 -2.594 4.474 1.00 97.75 72 ILE A N 1
ATOM 570 C CA . ILE A 1 72 ? 1.665 -2.059 4.118 1.00 97.75 72 ILE A CA 1
ATOM 571 C C . ILE A 1 72 ? 0.573 -2.823 4.876 1.00 97.75 72 ILE A C 1
ATOM 573 O O . ILE A 1 72 ? -0.268 -2.206 5.525 1.00 97.75 72 ILE A O 1
ATOM 577 N N . ALA A 1 73 ? 0.624 -4.158 4.878 1.00 98.00 73 ALA A N 1
ATOM 578 C CA . ALA A 1 73 ? -0.340 -4.981 5.607 1.00 98.00 73 ALA A CA 1
ATOM 579 C C . ALA A 1 73 ? -0.314 -4.712 7.123 1.00 98.00 73 ALA A C 1
ATOM 581 O O . ALA A 1 73 ? -1.369 -4.638 7.756 1.00 98.00 73 ALA A O 1
ATOM 582 N N . ALA A 1 74 ? 0.874 -4.522 7.707 1.00 97.50 74 ALA A N 1
ATOM 583 C CA . ALA A 1 74 ? 1.023 -4.174 9.118 1.00 97.50 74 ALA A CA 1
ATOM 584 C C . ALA A 1 74 ? 0.397 -2.806 9.438 1.00 97.50 74 ALA A C 1
ATOM 586 O O . ALA A 1 74 ? -0.331 -2.695 10.424 1.00 97.50 74 ALA A O 1
ATOM 587 N N . GLN A 1 75 ? 0.617 -1.803 8.581 1.00 97.19 75 GLN A N 1
ATOM 588 C CA . GLN A 1 75 ? 0.018 -0.475 8.731 1.00 97.19 75 GLN A CA 1
ATOM 589 C C . GLN A 1 75 ? -1.513 -0.543 8.668 1.00 97.19 75 GLN A C 1
ATOM 591 O O . GLN A 1 75 ? -2.181 -0.029 9.558 1.00 97.19 75 GLN A O 1
ATOM 596 N N . MET A 1 76 ? -2.074 -1.258 7.687 1.00 95.75 76 MET A N 1
ATOM 597 C CA . MET A 1 76 ? -3.528 -1.432 7.566 1.00 95.75 76 MET A CA 1
ATOM 598 C C . MET A 1 76 ? -4.137 -2.099 8.808 1.00 95.75 76 MET A C 1
ATOM 600 O O . MET A 1 76 ? -5.189 -1.679 9.291 1.00 95.75 76 MET A O 1
ATOM 604 N N . CYS A 1 77 ? -3.464 -3.116 9.359 1.00 96.38 77 CYS A N 1
ATOM 605 C CA . CYS A 1 77 ? -3.885 -3.762 10.604 1.00 96.38 77 CYS A CA 1
ATOM 606 C C . CYS A 1 77 ? -3.881 -2.789 11.792 1.00 96.38 77 CYS A C 1
ATOM 608 O O . CYS A 1 77 ? -4.751 -2.862 12.662 1.00 96.38 77 CYS A O 1
ATOM 610 N N . GLU A 1 78 ? -2.883 -1.911 11.873 1.00 97.44 78 GLU A N 1
ATOM 611 C CA . GLU A 1 78 ? -2.790 -0.916 12.938 1.00 97.44 78 GLU A CA 1
ATOM 612 C C . GLU A 1 78 ? -3.868 0.163 12.799 1.00 97.44 78 GLU A C 1
ATOM 614 O O . GLU A 1 78 ? -4.548 0.477 13.779 1.00 97.44 78 GLU A O 1
ATOM 619 N N . ASP A 1 79 ? -4.085 0.669 11.588 1.00 96.56 79 ASP A N 1
ATOM 620 C CA . ASP A 1 79 ? -5.102 1.679 11.301 1.00 96.56 79 ASP A CA 1
ATOM 621 C C . ASP A 1 79 ? -6.501 1.153 11.629 1.00 96.56 79 ASP A C 1
ATOM 623 O O . ASP A 1 79 ? -7.271 1.823 12.319 1.00 96.56 79 ASP A O 1
ATOM 627 N N . GLN A 1 80 ? -6.807 -0.094 11.254 1.00 96.38 80 GLN A N 1
ATOM 628 C CA . GLN A 1 80 ? -8.073 -0.733 11.611 1.00 96.38 80 GLN A CA 1
ATOM 629 C C . GLN A 1 80 ? -8.279 -0.775 13.131 1.00 96.38 80 GLN A C 1
ATOM 631 O O . GLN A 1 80 ? -9.356 -0.422 13.616 1.00 96.38 80 GLN A O 1
ATOM 636 N N . LYS A 1 81 ? -7.253 -1.158 13.903 1.00 96.12 81 LYS A N 1
ATOM 637 C CA . LYS A 1 81 ? -7.326 -1.169 15.375 1.00 96.12 81 LYS A CA 1
ATOM 638 C C . LYS A 1 81 ? -7.574 0.229 15.934 1.00 96.12 81 LYS A C 1
ATOM 640 O O . LYS A 1 81 ? -8.417 0.385 16.816 1.00 96.12 81 LYS A O 1
ATOM 645 N N . ARG A 1 82 ? -6.876 1.241 15.414 1.00 96.50 82 ARG A N 1
ATOM 646 C CA . ARG A 1 82 ? -7.042 2.641 15.831 1.00 96.50 82 ARG A CA 1
ATOM 647 C C . ARG A 1 82 ? -8.453 3.147 15.539 1.00 96.50 82 ARG A C 1
ATOM 649 O O . ARG A 1 82 ? -9.060 3.768 16.408 1.00 96.50 82 ARG A O 1
ATOM 656 N N . PHE A 1 83 ? -9.013 2.841 14.370 1.00 95.19 83 PHE A N 1
ATOM 657 C CA . PHE A 1 83 ? -10.388 3.223 14.040 1.00 95.19 83 PHE A CA 1
ATOM 658 C C . PHE A 1 83 ? -11.415 2.537 14.941 1.00 95.19 83 PHE A C 1
ATOM 660 O O . PHE A 1 83 ? -12.315 3.208 15.438 1.00 95.19 83 PHE A O 1
ATOM 667 N N . GLN A 1 84 ? -11.256 1.241 15.222 1.00 95.94 84 GLN A N 1
ATOM 668 C CA . GLN A 1 84 ? -12.137 0.521 16.150 1.00 95.94 84 GLN A CA 1
ATOM 669 C C . GLN A 1 84 ? -12.105 1.128 17.559 1.00 95.94 84 GLN A C 1
ATOM 671 O O . GLN A 1 84 ? -13.152 1.336 18.166 1.00 95.94 84 GLN A O 1
ATOM 676 N N . GLN A 1 85 ? -10.919 1.487 18.058 1.00 95.69 85 GLN A N 1
ATOM 677 C CA . GLN A 1 85 ? -10.781 2.168 19.348 1.00 95.69 85 GLN A CA 1
ATOM 678 C C . GLN A 1 85 ? -11.456 3.544 19.353 1.00 95.69 85 GLN A C 1
ATOM 680 O O . GLN A 1 85 ? -12.137 3.886 20.317 1.00 95.69 85 GLN A O 1
ATOM 685 N N . SER A 1 86 ? -11.296 4.327 18.284 1.00 95.44 86 SER A N 1
ATOM 686 C CA . SER A 1 86 ? -11.953 5.632 18.150 1.00 95.44 86 SER A CA 1
ATOM 687 C C . SER A 1 86 ? -13.475 5.505 18.109 1.00 95.44 86 SER A C 1
ATOM 689 O O . SER A 1 86 ? -14.163 6.267 18.780 1.00 95.44 86 SER A O 1
ATOM 691 N N . ILE A 1 87 ? -14.006 4.518 17.381 1.00 96.56 87 ILE A N 1
ATOM 692 C CA . ILE A 1 87 ? -15.445 4.223 17.353 1.00 96.56 87 ILE A CA 1
ATOM 693 C C . ILE A 1 87 ? -15.942 3.859 18.752 1.00 96.56 87 ILE A C 1
ATOM 695 O O . ILE A 1 87 ? -16.947 4.407 19.192 1.00 96.56 87 ILE A O 1
ATOM 699 N N . HIS A 1 88 ? -15.222 2.997 19.475 1.00 95.62 88 HIS A N 1
ATOM 700 C CA . HIS A 1 88 ? -15.601 2.611 20.833 1.00 95.62 88 HIS A CA 1
ATOM 701 C C . HIS A 1 88 ? -15.659 3.818 21.778 1.00 95.62 88 HIS A C 1
ATOM 703 O O . HIS A 1 88 ? -16.653 4.004 22.472 1.00 95.62 88 HIS A O 1
ATOM 709 N N . ARG A 1 89 ? -14.652 4.701 21.728 1.00 95.19 89 ARG A N 1
ATOM 710 C CA . ARG A 1 89 ? -14.643 5.941 22.521 1.00 95.19 89 ARG A CA 1
ATOM 711 C C . ARG A 1 89 ? -15.821 6.855 22.190 1.00 95.19 89 ARG A C 1
ATOM 713 O O . ARG A 1 89 ? -16.455 7.366 23.103 1.00 95.19 89 ARG A O 1
ATOM 720 N N . MET A 1 90 ? -16.139 7.033 20.906 1.00 95.50 90 MET A N 1
ATOM 721 C CA . MET A 1 90 ? -17.297 7.839 20.502 1.00 95.50 90 MET A CA 1
ATOM 722 C C . MET A 1 90 ? -18.616 7.246 21.017 1.00 95.50 90 MET A C 1
ATOM 724 O O . MET A 1 90 ? -19.498 7.996 21.424 1.00 95.50 90 MET A O 1
ATOM 728 N N . ILE A 1 91 ? -18.753 5.915 21.026 1.00 95.31 91 ILE A N 1
ATOM 729 C CA . ILE A 1 91 ? -19.932 5.236 21.585 1.00 95.31 91 ILE A CA 1
ATOM 730 C C . ILE A 1 91 ? -20.033 5.498 23.094 1.00 95.31 91 ILE A C 1
ATOM 732 O O . ILE A 1 91 ? -21.082 5.948 23.546 1.00 95.31 91 ILE A O 1
ATOM 736 N N . GLU A 1 92 ? -18.949 5.316 23.854 1.00 95.25 92 GLU A N 1
ATOM 737 C CA . GLU A 1 92 ? -18.936 5.582 25.303 1.00 95.25 92 GLU A CA 1
ATOM 738 C C . GLU A 1 92 ? -19.295 7.041 25.640 1.00 95.25 92 GLU A C 1
ATOM 740 O O . GLU A 1 92 ? -19.983 7.319 26.625 1.00 95.25 92 GLU A O 1
ATOM 745 N N . GLU A 1 93 ? -18.808 7.999 24.849 1.00 94.88 93 GLU A N 1
ATOM 746 C CA . GLU A 1 93 ? -19.124 9.420 25.026 1.00 94.88 93 GLU A CA 1
ATOM 747 C C . GLU A 1 93 ? -20.603 9.716 24.747 1.00 94.88 93 GLU A C 1
ATOM 749 O O . GLU A 1 93 ? -21.231 10.477 25.490 1.00 94.88 93 GLU A O 1
ATOM 754 N N . LEU A 1 94 ? -21.179 9.088 23.718 1.00 94.88 94 LEU A N 1
ATOM 755 C CA . LEU A 1 94 ? -22.604 9.196 23.405 1.00 94.88 94 LEU A CA 1
ATOM 756 C C . LEU A 1 94 ? -23.476 8.578 24.503 1.00 94.88 94 LEU A C 1
ATOM 758 O O . LEU A 1 94 ? -24.445 9.211 24.923 1.00 94.88 94 LEU A O 1
ATOM 762 N N . GLU A 1 95 ? -23.128 7.390 24.999 1.00 94.19 95 GLU A N 1
ATOM 763 C CA . GLU A 1 95 ? -23.838 6.725 26.100 1.00 94.19 95 GLU A CA 1
ATOM 764 C C . GLU A 1 95 ? -23.861 7.612 27.349 1.00 94.19 95 GLU A C 1
ATOM 766 O O . GLU A 1 95 ? -24.936 7.919 27.868 1.00 94.19 95 GLU A O 1
ATOM 771 N N . LYS A 1 96 ? -22.704 8.153 27.755 1.00 92.50 96 LYS A N 1
ATOM 772 C CA . LYS A 1 96 ? -22.606 9.096 28.884 1.00 92.50 96 LYS A CA 1
ATOM 773 C C . LYS A 1 96 ? -23.459 10.348 28.683 1.00 92.50 96 LYS A C 1
ATOM 775 O O . LYS A 1 96 ? -24.089 10.823 29.629 1.00 92.50 96 LYS A O 1
ATOM 780 N N . ALA A 1 97 ? -23.490 10.904 27.472 1.00 92.56 97 ALA A N 1
ATOM 781 C CA . ALA A 1 97 ? -24.285 12.094 27.168 1.00 92.56 97 ALA A CA 1
ATOM 782 C C . ALA A 1 97 ? -25.799 11.820 27.228 1.00 92.56 97 ALA A C 1
ATOM 784 O O . ALA A 1 97 ? -26.571 12.690 27.644 1.00 92.56 97 ALA A O 1
ATOM 785 N N . VAL A 1 98 ? -26.231 10.620 26.833 1.00 88.88 98 VAL A N 1
ATOM 786 C CA . VAL A 1 98 ? -27.636 10.192 26.901 1.00 88.88 98 VAL A CA 1
ATOM 787 C C . VAL A 1 98 ? -28.043 9.874 28.341 1.00 88.88 98 VAL A C 1
ATOM 789 O O . VAL A 1 98 ? -29.083 10.356 28.794 1.00 88.88 98 VAL A O 1
ATOM 792 N N . GLU A 1 99 ? -27.214 9.153 29.095 1.00 82.75 99 GLU A N 1
ATOM 793 C CA . GLU A 1 99 ? -27.452 8.856 30.513 1.00 82.75 99 GLU A CA 1
ATOM 794 C C . GLU A 1 99 ? -27.481 10.134 31.361 1.00 82.75 99 GLU A C 1
ATOM 796 O O . GLU A 1 99 ? -28.401 10.333 32.158 1.00 82.75 99 GLU A O 1
ATOM 801 N N . GLY A 1 100 ? -26.565 11.075 31.111 1.00 62.09 100 GLY A N 1
ATOM 802 C CA . GLY A 1 100 ? -26.548 12.392 31.756 1.00 62.09 100 GLY A CA 1
ATOM 803 C C . GLY A 1 100 ? -27.800 13.241 31.488 1.00 62.09 100 GLY A C 1
ATOM 804 O O . GLY A 1 100 ? -28.116 14.136 32.271 1.00 62.09 100 GLY A O 1
ATOM 805 N N . LYS A 1 101 ? -28.560 12.942 30.425 1.00 58.75 101 LYS A N 1
ATOM 806 C CA . LYS A 1 101 ? -29.831 13.607 30.089 1.00 58.75 101 LYS A CA 1
ATOM 807 C C . LYS A 1 101 ? -31.055 12.954 30.753 1.00 58.75 101 LYS A C 1
ATOM 809 O O . LYS A 1 101 ? -32.146 13.518 30.689 1.00 58.75 101 LYS A O 1
ATOM 814 N N . SER A 1 102 ? -30.880 11.801 31.405 1.00 53.22 102 SER A N 1
ATOM 815 C CA . SER A 1 102 ? -31.950 11.018 32.046 1.00 53.22 102 SER A CA 1
ATOM 816 C C . SER A 1 102 ? -32.096 11.224 33.566 1.00 53.22 102 SER A C 1
ATOM 818 O O . SER A 1 102 ? -32.970 10.614 34.183 1.00 53.22 102 SER A O 1
ATOM 820 N N . ALA A 1 103 ? -31.325 12.129 34.186 1.00 45.03 103 ALA A N 1
ATOM 821 C CA . ALA A 1 103 ? -31.521 12.488 35.594 1.00 45.03 103 ALA A CA 1
ATOM 822 C C . ALA A 1 103 ? -32.766 13.399 35.787 1.00 45.03 103 ALA A C 1
ATOM 824 O O . ALA A 1 103 ? -32.898 14.418 35.102 1.00 45.03 103 ALA A O 1
ATOM 825 N N . PRO A 1 104 ? -33.700 13.058 36.699 1.00 43.44 104 PRO A N 1
ATOM 826 C CA . PRO A 1 104 ? -35.043 13.629 36.734 1.00 43.44 104 PRO A CA 1
ATOM 827 C C . PRO A 1 104 ? -35.132 15.015 37.386 1.00 43.44 104 PRO A C 1
ATOM 829 O O . PRO A 1 104 ? -34.595 15.295 38.457 1.00 43.44 104 PRO A O 1
ATOM 832 N N . LYS A 1 105 ? -35.967 15.849 36.763 1.00 49.91 105 LYS A N 1
ATOM 833 C CA . LYS A 1 105 ? -36.647 17.005 37.351 1.00 49.91 105 LYS A CA 1
ATOM 834 C C . LYS A 1 105 ? -37.567 16.538 38.489 1.00 49.91 105 LYS A C 1
ATOM 836 O O . LYS A 1 105 ? -38.704 16.177 38.214 1.00 49.91 105 LYS A O 1
ATOM 841 N N . SER A 1 106 ? -37.138 16.610 39.749 1.00 53.12 106 SER A N 1
ATOM 842 C CA . SER A 1 106 ? -38.060 16.806 40.884 1.00 53.12 106 SER A CA 1
ATOM 843 C C . SER A 1 106 ? -37.328 17.116 42.191 1.00 53.12 106 SER A C 1
ATOM 845 O O . SER A 1 106 ? -36.841 16.213 42.862 1.00 53.12 106 SER A O 1
ATOM 847 N N . ALA A 1 107 ? -37.327 18.390 42.578 1.00 47.69 107 ALA A N 1
ATOM 848 C CA . ALA A 1 107 ? -37.483 18.826 43.966 1.00 47.69 107 ALA A CA 1
ATOM 849 C C . ALA A 1 107 ? -37.718 20.346 43.967 1.00 47.69 107 ALA A C 1
ATOM 851 O O . ALA A 1 107 ? -36.834 21.130 44.294 1.00 47.69 107 ALA A O 1
ATOM 852 N N . GLN A 1 108 ? -38.914 20.776 43.552 1.00 50.97 108 GLN A N 1
ATOM 853 C CA . GLN A 1 108 ? -39.456 22.034 44.064 1.00 50.97 108 GLN A CA 1
ATOM 854 C C . GLN A 1 108 ? -40.117 21.716 45.408 1.00 50.97 108 GLN A C 1
ATOM 856 O O . GLN A 1 108 ? -41.089 20.959 45.414 1.00 50.97 108 GLN A O 1
ATOM 861 N N . PRO A 1 109 ? -39.668 22.290 46.533 1.00 45.34 109 PRO A N 1
ATOM 862 C CA . PRO A 1 109 ? -40.542 22.454 47.672 1.00 45.34 109 PRO A CA 1
ATOM 863 C C . PRO A 1 109 ? -41.423 23.677 47.399 1.00 45.34 109 PRO A C 1
ATOM 865 O O . PRO A 1 109 ? -41.012 24.825 47.548 1.00 45.34 109 PRO A O 1
ATOM 868 N N . THR A 1 110 ? -42.648 23.425 46.946 1.00 51.66 110 THR A N 1
ATOM 869 C CA . THR A 1 110 ? -43.793 24.281 47.282 1.00 51.66 110 THR A CA 1
ATOM 870 C C . THR A 1 110 ? -44.042 24.219 48.790 1.00 51.66 110 THR A C 1
ATOM 872 O O . THR A 1 110 ? -43.738 23.191 49.396 1.00 51.66 110 THR A O 1
ATOM 875 N N . THR A 1 111 ? -44.679 25.269 49.336 1.00 45.72 111 THR A N 1
ATOM 876 C CA . THR A 1 111 ? -45.110 25.525 50.741 1.00 45.72 111 THR A CA 1
ATOM 877 C C . THR A 1 111 ? -44.157 26.509 51.445 1.00 45.72 111 THR A C 1
ATOM 879 O O . THR A 1 111 ? -42.991 26.193 51.616 1.00 45.72 111 THR A O 1
ATOM 882 N N . THR A 1 112 ? -44.511 27.717 51.898 1.00 42.22 112 THR A N 1
ATOM 883 C CA . THR A 1 112 ? -45.767 28.482 51.932 1.00 42.22 112 THR A CA 1
ATOM 884 C C . THR A 1 112 ? -45.410 29.949 52.182 1.00 42.22 112 THR A C 1
ATOM 886 O O . THR A 1 112 ? -44.564 30.257 53.017 1.00 42.22 112 THR A O 1
ATOM 889 N N . PHE A 1 113 ? -46.076 30.846 51.461 1.00 49.62 113 PHE A N 1
ATOM 890 C CA . PHE A 1 113 ? -46.143 32.271 51.770 1.00 49.62 113 PHE A CA 1
ATOM 891 C C . PHE A 1 113 ? -47.033 32.442 53.009 1.00 49.62 113 PHE A C 1
ATOM 893 O O . PHE A 1 113 ? -48.168 31.979 52.980 1.00 49.62 113 PHE A O 1
ATOM 900 N N . ASN A 1 114 ? -46.556 33.100 54.066 1.00 48.03 114 ASN A N 1
ATOM 901 C CA . ASN A 1 114 ? -47.433 33.887 54.931 1.00 48.03 114 ASN A CA 1
ATOM 902 C C . ASN A 1 114 ? -46.662 35.055 55.547 1.00 48.03 114 ASN A C 1
ATOM 904 O O . ASN A 1 114 ? -45.592 34.892 56.129 1.00 48.03 114 ASN A O 1
ATOM 908 N N . SER A 1 115 ? -47.227 36.233 55.312 1.00 50.62 115 SER A N 1
ATOM 909 C CA . SER A 1 115 ? -46.753 37.552 55.701 1.00 50.62 115 SER A CA 1
ATOM 910 C C . SER A 1 115 ? -47.353 37.986 57.043 1.00 50.62 115 SER A C 1
ATOM 912 O O . SER A 1 115 ? -48.453 37.548 57.380 1.00 50.62 115 SER A O 1
ATOM 914 N N . VAL A 1 116 ? -46.672 38.969 57.652 1.00 51.94 116 VAL A N 1
ATOM 915 C CA . VAL A 1 116 ? -47.048 39.847 58.786 1.00 51.94 116 VAL A CA 1
ATOM 916 C C . VAL A 1 116 ? -46.760 39.300 60.181 1.00 51.94 116 VAL A C 1
ATOM 918 O O . VAL A 1 116 ? -47.401 38.318 60.603 1.00 51.94 116 VAL A O 1
#

Secondary structure (DSSP, 8-state):
--------------PPEEEEETTEEEEE--BTTB-HHHHHHHHHHHHHHHHHHHTT----HHHHHHHHHHHHHHHHHHHHHHHHHHHHHHHHHHHHHHHTT-S-------------

Foldseek 3Di:
DDDPPPPPPPPPPDFFDWAAAQNDIDTHDADPVRHPVNVHVVRVVRRVQLVVQVVVDPDDSVVSSVVSVVVVVVVVVVVVVVVVVVVVVVVVVVVVVVVVVPDDDDDDDDDDDDDD

Radius of gyration: 29.86 Å; chains: 1; bounding box: 69×65×79 Å

pLDDT: mean 83.2, std 20.61, range [39.5, 98.19]

Sequence (116 aa):
MSIENSFSTRSPTSAPIKVDIFHSQYLIQPTEHLPAEDIRELAAYVDGRLHEMSRKTSRDKFDIAIMVALQIAAQMCEDQKRFQQSIHRMIEELEKAVEGKSAPKSAQPTTTFNSV